Protein AF-A0A395R526-F1 (afdb_monomer_lite)

Secondary structure (DSSP, 8-state):
---SSHHHHHHHHHHHHHHHHHHHHHHHHHHHHHHHHHHHHHHHHHHHT--SHHHHHHHHHHHHHHHHHHHGGGS---HHHHHHHHHHHHHH--SPPPHHHHHHHHHHHHSPPPHHHHHHHHHHTSS-HHHHHHHHHHHHTTS---HHHHHHHHHHHHHHH-

InterPro domains:
  IPR029024 TerB-like [G3DSA:1.10.3680.10] (32-159)
  IPR029024 TerB-like [SSF158682] (58-153)

Radius of gyration: 20.68 Å; chains: 1; bounding box: 65×28×63 Å

pLDDT: mean 82.49, std 15.84, range [38.47, 98.0]

Sequence (162 aa):
MGGVVGAAIADSEEKEKKQIKEEGRVEGRAENAVQIEKLFNKLSQALEKLKSHDEHFKAIIAMEAVGVACAACDGNFSDNEREEIGEFVKGMTAQSIPKDVKEKIQDIYDNPPTIKEAFLLAKDSGMSLDIYEDLIRFVMEIDGIKPEEEAFVQAWNQLKAA

Foldseek 3Di:
DDDDPPPVVVVVVVVVVVVVVVVCVVVVVVVLVVLLVVLLVLLLVQLVPDDDPVLNLLSLLLQLLLLLQLCCLVVDNDPQSVVVSVVSSVVSDPDDDDPVSVVSSVCCNVPRDHLVVSLVSNVSSNGDVVSSVSSLVSSCPRVHHDPSSVVSSVVSVVVVVD

Structure (mmCIF, N/CA/C/O backbone):
data_AF-A0A395R526-F1
#
_entry.id   AF-A0A395R526-F1
#
loop_
_atom_site.group_PDB
_atom_site.id
_atom_site.type_symbol
_atom_site.label_atom_id
_atom_site.label_alt_id
_atom_site.label_comp_id
_atom_site.label_asym_id
_atom_site.label_entity_id
_atom_site.label_seq_id
_atom_site.pdbx_PDB_ins_code
_atom_site.Cartn_x
_atom_site.Cartn_y
_atom_site.Cartn_z
_atom_site.occupancy
_atom_site.B_iso_or_equiv
_atom_site.auth_seq_id
_atom_site.auth_comp_id
_atom_site.auth_asym_id
_atom_site.auth_atom_id
_atom_site.pdbx_PDB_model_num
ATOM 1 N N . MET A 1 1 ? 47.422 10.041 -46.451 1.00 38.47 1 MET A N 1
ATOM 2 C CA . MET A 1 1 ? 47.423 10.098 -44.974 1.00 38.47 1 MET A CA 1
ATOM 3 C C . MET A 1 1 ? 45.987 10.281 -44.525 1.00 38.47 1 MET A C 1
ATOM 5 O O . MET A 1 1 ? 45.430 11.336 -44.781 1.00 38.47 1 MET A O 1
ATOM 9 N N . GLY A 1 2 ? 45.355 9.258 -43.960 1.00 42.72 2 GLY A N 1
ATOM 10 C CA . GLY A 1 2 ? 43.973 9.350 -43.494 1.00 42.72 2 GLY A CA 1
ATOM 11 C C . GLY A 1 2 ? 43.616 8.124 -42.665 1.00 42.72 2 GLY A C 1
ATOM 12 O O . GLY A 1 2 ? 43.900 7.013 -43.097 1.00 42.72 2 GLY A O 1
ATOM 13 N N . GLY A 1 3 ? 43.032 8.345 -41.486 1.00 48.84 3 GLY A N 1
ATOM 14 C CA . GLY A 1 3 ? 42.456 7.283 -40.658 1.00 48.84 3 GLY A CA 1
ATOM 15 C C . GLY A 1 3 ? 43.136 7.063 -39.307 1.00 48.84 3 GLY A C 1
ATOM 16 O O . GLY A 1 3 ? 43.686 5.998 -39.077 1.00 48.84 3 GLY A O 1
ATOM 17 N N . VAL A 1 4 ? 43.072 8.042 -38.397 1.00 48.56 4 VAL A N 1
ATOM 18 C CA . VAL A 1 4 ? 43.294 7.805 -36.947 1.00 48.56 4 VAL A CA 1
ATOM 19 C C . VAL A 1 4 ? 42.277 8.517 -36.041 1.00 48.56 4 VAL A C 1
ATOM 21 O O . VAL A 1 4 ? 42.304 8.339 -34.832 1.00 48.56 4 VAL A O 1
ATOM 24 N N . VAL A 1 5 ? 41.335 9.286 -36.599 1.00 51.38 5 VAL A N 1
ATOM 25 C CA . VAL A 1 5 ? 40.410 10.117 -35.802 1.00 51.38 5 VAL A CA 1
ATOM 26 C C . VAL A 1 5 ? 39.175 9.334 -35.310 1.00 51.38 5 VAL A C 1
ATOM 28 O O . VAL A 1 5 ? 38.602 9.681 -34.286 1.00 51.38 5 VAL A O 1
ATOM 31 N N . GLY A 1 6 ? 38.788 8.236 -35.973 1.00 46.22 6 GLY A N 1
ATOM 32 C CA . GLY A 1 6 ? 37.529 7.526 -35.682 1.00 46.22 6 GLY A CA 1
ATOM 33 C C . GLY A 1 6 ? 37.488 6.732 -34.368 1.00 46.22 6 GLY A C 1
ATOM 34 O O . GLY A 1 6 ? 36.426 6.619 -33.766 1.00 46.22 6 GLY A O 1
ATOM 35 N N . ALA A 1 7 ? 38.624 6.212 -33.891 1.00 52.94 7 ALA A N 1
ATOM 36 C CA . ALA A 1 7 ? 38.657 5.387 -32.677 1.00 52.94 7 ALA A CA 1
ATOM 37 C C . ALA A 1 7 ? 38.535 6.217 -31.388 1.00 52.94 7 ALA A C 1
ATOM 39 O O . ALA A 1 7 ? 37.904 5.778 -30.434 1.00 52.94 7 ALA A O 1
ATOM 40 N N . ALA A 1 8 ? 39.095 7.431 -31.368 1.00 53.62 8 ALA A N 1
ATOM 41 C CA . ALA A 1 8 ? 39.034 8.306 -30.197 1.00 53.62 8 ALA A CA 1
ATOM 42 C C . ALA A 1 8 ? 37.632 8.901 -29.973 1.00 53.62 8 ALA A C 1
ATOM 44 O O . ALA A 1 8 ? 37.244 9.113 -28.829 1.00 53.62 8 ALA A O 1
ATOM 45 N N . ILE A 1 9 ? 36.872 9.138 -31.051 1.00 55.94 9 ILE A N 1
ATOM 46 C CA . ILE A 1 9 ? 35.511 9.697 -30.983 1.00 55.94 9 ILE A CA 1
ATOM 47 C C . ILE A 1 9 ? 34.516 8.643 -30.480 1.00 55.94 9 ILE A C 1
ATOM 49 O O . ILE A 1 9 ? 33.725 8.926 -29.588 1.00 55.94 9 ILE A O 1
ATOM 53 N N . ALA A 1 10 ? 34.594 7.403 -30.978 1.00 53.56 10 ALA A N 1
ATOM 54 C CA . ALA A 1 10 ? 33.717 6.323 -30.515 1.00 53.56 10 ALA A CA 1
ATOM 55 C C . ALA A 1 10 ? 33.923 6.005 -29.021 1.00 53.56 10 ALA A C 1
ATOM 57 O O . ALA A 1 10 ? 32.959 5.807 -28.285 1.00 53.56 10 ALA A O 1
ATOM 58 N N . ASP A 1 11 ? 35.178 6.017 -28.566 1.00 58.38 11 ASP A N 1
ATOM 59 C CA . ASP A 1 11 ? 35.533 5.730 -27.176 1.00 58.38 11 ASP A CA 1
ATOM 60 C C . ASP A 1 11 ? 35.162 6.890 -26.225 1.00 58.38 11 ASP A C 1
ATOM 62 O O . ASP A 1 11 ? 34.891 6.655 -25.046 1.00 58.38 11 ASP A O 1
ATOM 66 N N . SER A 1 12 ? 35.099 8.141 -26.718 1.00 58.75 12 SER A N 1
ATOM 67 C CA . SER A 1 12 ? 34.598 9.278 -25.930 1.00 58.75 12 SER A CA 1
ATOM 68 C C . SER A 1 12 ? 33.074 9.292 -25.848 1.00 58.75 12 SER A C 1
ATOM 70 O O . SER A 1 12 ? 32.543 9.468 -24.757 1.00 58.75 12 SER A O 1
ATOM 72 N N . GLU A 1 13 ? 32.367 9.026 -26.950 1.00 57.78 13 GLU A N 1
ATOM 73 C CA . GLU A 1 13 ? 30.898 8.958 -26.968 1.00 57.78 13 GLU A CA 1
ATOM 74 C C . GLU A 1 13 ? 30.355 7.815 -26.096 1.00 57.78 13 GLU A C 1
ATOM 76 O O . GLU A 1 13 ? 29.313 7.955 -25.452 1.00 57.78 13 GLU A O 1
ATOM 81 N N . GLU A 1 14 ? 31.041 6.668 -26.047 1.00 55.59 14 GLU A N 1
ATOM 82 C CA . GLU A 1 14 ? 30.622 5.544 -25.204 1.00 55.59 14 GLU A CA 1
ATOM 83 C C . GLU A 1 14 ? 30.851 5.826 -23.709 1.00 55.59 14 GLU A C 1
ATOM 85 O O . GLU A 1 14 ? 30.031 5.439 -22.871 1.00 55.59 14 GLU A O 1
ATOM 90 N N . LYS A 1 15 ? 31.934 6.535 -23.362 1.00 57.97 15 LYS A N 1
ATOM 91 C CA . LYS A 1 15 ? 32.204 6.991 -21.987 1.00 57.97 15 LYS A CA 1
ATOM 92 C C . LYS A 1 15 ? 31.215 8.063 -21.545 1.00 57.97 15 LYS A C 1
ATOM 94 O O . LYS A 1 15 ? 30.691 7.969 -20.440 1.00 57.97 15 LYS A O 1
ATOM 99 N N . GLU A 1 16 ? 30.903 9.009 -22.422 1.00 58.16 16 GLU A N 1
ATOM 100 C CA . GLU A 1 16 ? 29.948 10.087 -22.168 1.00 58.16 16 GLU A CA 1
ATOM 101 C C . GLU A 1 16 ? 28.523 9.537 -21.997 1.00 58.16 16 GLU A C 1
ATOM 103 O O . GLU A 1 16 ? 27.844 9.873 -21.032 1.00 58.16 16 GLU A O 1
ATOM 108 N N . LYS A 1 17 ? 28.095 8.567 -22.820 1.00 51.50 17 LYS A N 1
ATOM 109 C CA . LYS A 1 17 ? 26.812 7.860 -22.626 1.00 51.50 17 LYS A CA 1
ATOM 110 C C . LYS A 1 17 ? 26.751 7.067 -21.321 1.00 51.50 17 LYS A C 1
ATOM 112 O O . LYS A 1 17 ? 25.692 7.011 -20.699 1.00 51.50 17 LYS A O 1
ATOM 117 N N . LYS A 1 18 ? 27.855 6.432 -20.910 1.00 51.12 18 LYS A N 1
ATOM 118 C CA . LYS A 1 18 ? 27.929 5.719 -19.623 1.00 51.12 18 LYS A CA 1
ATOM 119 C C . LYS A 1 18 ? 27.862 6.689 -18.447 1.00 51.12 18 LYS A C 1
ATOM 121 O O . LYS A 1 18 ? 27.142 6.395 -17.503 1.00 51.12 18 LYS A O 1
ATOM 126 N N . GLN A 1 19 ? 28.536 7.837 -18.528 1.00 55.88 19 GLN A N 1
ATOM 127 C CA . GLN A 1 19 ? 28.448 8.885 -17.510 1.00 55.88 19 GLN A CA 1
ATOM 128 C C . GLN A 1 19 ? 27.050 9.487 -17.432 1.00 55.88 19 GLN A C 1
ATOM 130 O O . GLN A 1 19 ? 26.485 9.476 -16.354 1.00 55.88 19 GLN A O 1
ATOM 135 N N . ILE A 1 20 ? 26.438 9.881 -18.550 1.00 52.97 20 ILE A N 1
ATOM 136 C CA . ILE A 1 20 ? 25.071 10.432 -18.566 1.00 52.97 20 ILE A CA 1
ATOM 137 C C . ILE A 1 20 ? 24.056 9.420 -18.017 1.00 52.97 20 ILE A C 1
ATOM 139 O O . ILE A 1 20 ? 23.134 9.783 -17.293 1.00 52.97 20 ILE A O 1
ATOM 143 N N . LYS A 1 21 ? 24.218 8.129 -18.332 1.00 44.44 21 LYS A N 1
ATOM 144 C CA . LYS A 1 21 ? 23.351 7.069 -17.801 1.00 44.44 21 LYS A CA 1
ATOM 145 C C . LYS A 1 21 ? 23.554 6.852 -16.300 1.00 44.44 21 LYS A C 1
ATOM 147 O O . LYS A 1 21 ? 22.581 6.593 -15.599 1.00 44.44 21 LYS A O 1
ATOM 152 N N . GLU A 1 22 ? 24.793 6.919 -15.821 1.00 48.94 22 GLU A N 1
ATOM 153 C CA . GLU A 1 22 ? 25.109 6.759 -14.400 1.00 48.94 22 GLU A CA 1
ATOM 154 C C . GLU A 1 22 ? 24.684 7.992 -13.594 1.00 48.94 22 GLU A C 1
ATOM 156 O O . GLU A 1 22 ? 24.060 7.845 -12.553 1.00 48.94 22 GLU A O 1
ATOM 161 N N . GLU A 1 23 ? 24.920 9.197 -14.110 1.00 50.75 23 GLU A N 1
ATOM 162 C CA . GLU A 1 23 ? 24.453 10.466 -13.547 1.00 50.75 23 GLU A CA 1
ATOM 163 C C . GLU A 1 23 ? 22.925 10.510 -13.510 1.00 50.75 23 GLU A C 1
ATOM 165 O O . GLU A 1 23 ? 22.369 10.724 -12.442 1.00 50.75 23 GLU A O 1
ATOM 170 N N . GLY A 1 24 ? 22.236 10.155 -14.600 1.00 48.12 24 GLY A N 1
ATOM 171 C CA . GLY A 1 24 ? 20.774 10.045 -14.611 1.00 48.12 24 GLY A CA 1
ATOM 172 C C . GLY A 1 24 ? 20.233 8.961 -13.669 1.00 48.12 24 GLY A C 1
ATOM 173 O O . GLY A 1 24 ? 19.155 9.110 -13.100 1.00 48.12 24 GLY A O 1
ATOM 174 N N . ARG A 1 25 ? 20.985 7.877 -13.435 1.00 48.59 25 ARG A N 1
ATOM 175 C CA . ARG A 1 25 ? 20.634 6.842 -12.446 1.00 48.59 25 ARG A CA 1
ATOM 176 C C . ARG A 1 25 ? 20.849 7.331 -11.012 1.00 48.59 25 ARG A C 1
ATOM 178 O O . ARG A 1 25 ? 20.079 6.961 -10.129 1.00 48.59 25 ARG A O 1
ATOM 185 N N . VAL A 1 26 ? 21.890 8.120 -10.763 1.00 55.78 26 VAL A N 1
ATOM 186 C CA . VAL A 1 26 ? 22.190 8.711 -9.452 1.00 55.78 26 VAL A CA 1
ATOM 187 C C . VAL A 1 26 ? 21.209 9.838 -9.130 1.00 55.78 26 VAL A C 1
ATOM 189 O O . VAL A 1 26 ? 20.659 9.843 -8.032 1.00 55.78 26 VAL A O 1
ATOM 192 N N . GLU A 1 27 ? 20.934 10.733 -10.078 1.00 53.91 27 GLU A N 1
ATOM 193 C CA . GLU A 1 27 ? 19.914 11.780 -9.958 1.00 53.91 27 GLU A CA 1
ATOM 194 C C . GLU A 1 27 ? 18.525 11.170 -9.789 1.00 53.91 27 GLU A C 1
ATOM 196 O O . GLU A 1 27 ? 17.853 11.508 -8.824 1.00 53.91 27 GLU A O 1
ATOM 201 N N . GLY A 1 28 ? 18.141 10.182 -10.606 1.00 56.72 28 GLY A N 1
ATOM 202 C CA . GLY A 1 28 ? 16.865 9.480 -10.444 1.00 56.72 28 GLY A CA 1
ATOM 203 C C . GLY A 1 28 ? 16.721 8.810 -9.072 1.00 56.72 28 GLY A C 1
ATOM 204 O O . GLY A 1 28 ? 15.660 8.861 -8.462 1.00 56.72 28 GLY A O 1
ATOM 205 N N . ARG A 1 29 ? 17.804 8.257 -8.510 1.00 57.50 29 ARG A N 1
ATOM 206 C CA . ARG A 1 29 ? 17.803 7.720 -7.135 1.00 57.50 29 ARG A CA 1
ATOM 207 C C . ARG A 1 29 ? 17.699 8.809 -6.068 1.00 57.50 29 ARG A C 1
ATOM 209 O O . ARG A 1 29 ? 17.037 8.593 -5.057 1.00 57.50 29 ARG A O 1
ATOM 216 N N . ALA A 1 30 ? 18.353 9.952 -6.263 1.00 59.44 30 ALA A N 1
ATOM 217 C CA . ALA A 1 30 ? 18.302 11.074 -5.329 1.00 59.44 30 ALA A CA 1
ATOM 218 C C . ALA A 1 30 ? 16.930 11.771 -5.346 1.00 59.44 30 ALA A C 1
ATOM 220 O O . ALA A 1 30 ? 16.382 12.081 -4.289 1.00 59.44 30 ALA A O 1
ATOM 221 N N . GLU A 1 31 ? 16.344 11.965 -6.528 1.00 60.81 31 GLU A N 1
ATOM 222 C CA . GLU A 1 31 ? 14.984 12.475 -6.701 1.00 60.81 31 GLU A CA 1
ATOM 223 C C . GLU A 1 31 ? 13.957 11.500 -6.122 1.00 60.81 31 GLU A C 1
ATOM 225 O O . GLU A 1 31 ? 13.077 11.929 -5.371 1.00 60.81 31 GLU A O 1
ATOM 230 N N . ASN A 1 32 ? 14.116 10.193 -6.360 1.00 67.25 32 ASN A N 1
ATOM 231 C CA . ASN A 1 32 ? 13.262 9.177 -5.746 1.00 67.25 32 ASN A CA 1
ATOM 232 C C . ASN A 1 32 ? 13.386 9.176 -4.223 1.00 67.25 32 ASN A C 1
ATOM 234 O O . ASN A 1 32 ? 12.368 9.127 -3.546 1.00 67.25 32 ASN A O 1
ATOM 238 N N . ALA A 1 33 ? 14.583 9.336 -3.651 1.00 72.25 33 ALA A N 1
ATOM 239 C CA . ALA A 1 33 ? 14.740 9.412 -2.197 1.00 72.25 33 ALA A CA 1
ATOM 240 C C . ALA A 1 33 ? 13.952 10.585 -1.580 1.00 72.25 33 ALA A C 1
ATOM 242 O O . ALA A 1 33 ? 13.269 10.408 -0.572 1.00 72.25 33 ALA A O 1
ATOM 243 N N . VAL A 1 34 ? 13.981 11.767 -2.208 1.00 78.06 34 VAL A N 1
ATOM 244 C CA . VAL A 1 34 ? 13.206 12.935 -1.750 1.00 78.06 34 VAL A CA 1
ATOM 245 C C . VAL A 1 34 ? 11.699 12.704 -1.901 1.00 78.06 34 VAL A C 1
ATOM 247 O O . VAL A 1 34 ? 10.915 13.147 -1.059 1.00 78.06 34 VAL A O 1
ATOM 250 N N . GLN A 1 35 ? 11.266 12.044 -2.976 1.00 79.06 35 GLN A N 1
ATOM 251 C CA . GLN A 1 35 ? 9.854 11.720 -3.190 1.00 79.06 35 GLN A CA 1
ATOM 252 C C . GLN A 1 35 ? 9.349 10.676 -2.187 1.00 79.06 35 GLN A C 1
ATOM 254 O O . GLN A 1 35 ? 8.293 10.884 -1.587 1.00 79.06 35 GLN A O 1
ATOM 259 N N . ILE A 1 36 ? 10.140 9.636 -1.921 1.00 82.75 36 ILE A N 1
ATOM 260 C CA . ILE A 1 36 ? 9.876 8.613 -0.905 1.00 82.75 36 ILE A CA 1
ATOM 261 C C . ILE A 1 36 ? 9.794 9.251 0.483 1.00 82.75 36 ILE A C 1
ATOM 263 O O . ILE A 1 36 ? 8.840 9.000 1.212 1.00 82.75 36 ILE A O 1
ATOM 267 N N . GLU A 1 37 ? 10.727 10.139 0.842 1.00 85.50 37 GLU A N 1
ATOM 268 C CA . GLU A 1 37 ? 10.695 10.845 2.128 1.00 85.50 37 GLU A CA 1
ATOM 269 C C . GLU A 1 37 ? 9.443 11.727 2.262 1.00 85.50 37 GLU A C 1
ATOM 271 O O . GLU A 1 37 ? 8.790 11.759 3.310 1.00 85.50 37 GLU A O 1
ATOM 276 N N . LYS A 1 38 ? 9.056 12.439 1.197 1.00 88.06 38 LYS A N 1
ATOM 277 C CA . LYS A 1 38 ? 7.815 13.228 1.185 1.00 88.06 38 LYS A CA 1
ATOM 278 C C . LYS A 1 38 ? 6.589 12.342 1.368 1.00 88.06 38 LYS A C 1
ATOM 280 O O . LYS A 1 38 ? 5.706 12.711 2.142 1.00 88.06 38 LYS A O 1
ATOM 285 N N . LEU A 1 39 ? 6.524 11.210 0.673 1.00 88.38 39 LEU A N 1
ATOM 286 C CA . LEU A 1 39 ? 5.423 10.261 0.791 1.00 88.38 39 LEU A CA 1
ATOM 287 C C . LEU A 1 39 ? 5.348 9.677 2.204 1.00 88.38 39 LEU A C 1
ATOM 289 O O . LEU A 1 39 ? 4.294 9.738 2.834 1.00 88.38 39 LEU A O 1
ATOM 293 N N . PHE A 1 40 ? 6.479 9.211 2.730 1.00 87.88 40 PHE A N 1
ATOM 294 C CA . PHE A 1 40 ? 6.607 8.708 4.093 1.00 87.88 40 PHE A CA 1
ATOM 295 C C . PHE A 1 40 ? 6.082 9.722 5.116 1.00 87.88 40 PHE A C 1
ATOM 297 O O . PHE A 1 40 ? 5.267 9.388 5.977 1.00 87.88 40 PHE A O 1
ATOM 304 N N . ASN A 1 41 ? 6.485 10.989 4.988 1.00 89.81 41 ASN A N 1
ATOM 305 C CA . ASN A 1 41 ? 6.020 12.066 5.858 1.00 89.81 41 ASN A CA 1
ATOM 306 C C . ASN A 1 41 ? 4.515 12.334 5.707 1.00 89.81 41 ASN A C 1
ATOM 308 O O . ASN A 1 41 ? 3.828 12.517 6.712 1.00 89.81 41 ASN A O 1
ATOM 312 N N . LYS A 1 42 ? 3.976 12.347 4.478 1.00 90.44 42 LYS A N 1
ATOM 313 C CA . LYS A 1 42 ? 2.533 12.533 4.238 1.00 90.44 42 LYS A CA 1
ATOM 314 C C . LYS A 1 42 ? 1.707 11.418 4.879 1.00 90.44 42 LYS A C 1
ATOM 316 O O . LYS A 1 42 ? 0.718 11.715 5.548 1.00 90.44 42 LYS A O 1
ATOM 321 N N . LEU A 1 43 ? 2.108 10.163 4.677 1.00 88.19 43 LEU A N 1
ATOM 322 C CA . LEU A 1 43 ? 1.43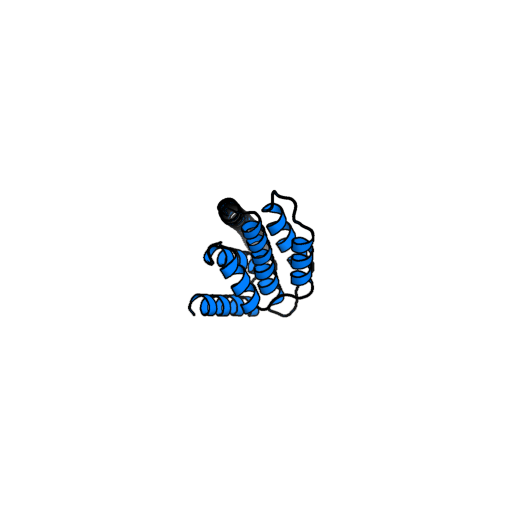4 8.987 5.225 1.00 88.19 43 LEU A CA 1
ATOM 323 C C . LEU A 1 43 ? 1.533 8.953 6.750 1.00 88.19 43 LEU A C 1
ATOM 325 O O . LEU A 1 43 ? 0.512 8.813 7.416 1.00 88.19 43 LEU A O 1
ATOM 329 N N . SER A 1 44 ? 2.721 9.189 7.309 1.00 87.44 44 SER A N 1
ATOM 330 C CA . SER A 1 44 ? 2.925 9.254 8.763 1.00 87.44 44 SER A CA 1
ATOM 331 C C . SER A 1 44 ? 2.055 10.340 9.404 1.00 87.44 44 SER A C 1
ATOM 333 O O . SER A 1 44 ? 1.332 10.074 10.360 1.00 87.44 44 SER A O 1
ATOM 335 N N . GLN A 1 45 ? 2.016 11.546 8.825 1.00 89.81 45 GLN A N 1
ATOM 336 C CA . GLN A 1 45 ? 1.144 12.625 9.305 1.00 89.81 45 GLN A CA 1
ATOM 337 C C . GLN A 1 45 ? -0.347 12.313 9.145 1.00 89.81 45 GLN A C 1
ATOM 339 O O . GLN A 1 45 ? -1.167 12.819 9.911 1.00 89.81 45 GLN A O 1
ATOM 344 N N . ALA A 1 46 ? -0.733 11.560 8.115 1.00 88.94 46 ALA A N 1
ATOM 345 C CA . ALA A 1 46 ? -2.117 11.144 7.932 1.00 88.94 46 ALA A CA 1
ATOM 346 C C . ALA A 1 46 ? -2.522 10.104 8.976 1.00 88.94 46 ALA A C 1
ATOM 348 O O . ALA A 1 46 ? -3.597 10.243 9.556 1.00 88.94 46 ALA A O 1
ATOM 349 N N . LEU A 1 47 ? -1.638 9.148 9.276 1.00 87.38 47 LEU A N 1
ATOM 350 C CA . LEU A 1 47 ? -1.811 8.189 10.362 1.00 87.38 47 LEU A CA 1
ATOM 351 C C . LEU A 1 47 ? -1.952 8.904 11.707 1.00 87.38 47 LEU A C 1
ATOM 353 O O . LEU A 1 47 ? -2.934 8.673 12.394 1.00 87.38 47 LEU A O 1
ATOM 357 N N . GLU A 1 48 ? -1.053 9.829 12.054 1.00 87.94 48 GLU A N 1
ATOM 358 C CA . GLU A 1 48 ? -1.102 10.585 13.321 1.00 87.94 48 GLU A CA 1
ATOM 359 C C . GLU A 1 48 ? -2.393 11.398 13.526 1.00 87.94 48 GLU A C 1
ATOM 361 O O . GLU A 1 48 ? -2.752 11.733 14.656 1.00 87.94 48 GLU A O 1
ATOM 366 N N . LYS A 1 49 ? -3.097 11.753 12.444 1.00 88.94 49 LYS A N 1
ATOM 367 C CA . LYS A 1 49 ? -4.374 12.483 12.509 1.00 88.94 49 LYS A CA 1
ATOM 368 C C . LYS A 1 49 ? -5.568 11.577 12.811 1.00 88.94 49 LYS A C 1
ATOM 370 O O . LYS A 1 49 ? -6.648 12.101 13.110 1.00 88.94 49 LYS A O 1
ATOM 375 N N . LEU A 1 50 ? -5.405 10.259 12.714 1.00 88.50 50 LEU A N 1
ATOM 376 C CA . LEU A 1 50 ? -6.442 9.291 13.055 1.00 88.50 50 LEU A CA 1
ATOM 377 C C . LEU A 1 50 ? -6.641 9.287 14.570 1.00 88.50 50 LEU A C 1
ATOM 379 O O . LEU A 1 50 ? -5.698 9.364 15.352 1.00 88.50 50 LEU A O 1
ATOM 383 N N . LYS A 1 51 ? -7.900 9.267 15.007 1.00 81.06 51 LYS A N 1
ATOM 384 C CA . LYS A 1 51 ? -8.247 9.574 16.403 1.00 81.06 51 LYS A CA 1
ATOM 385 C C . LYS A 1 51 ? -8.338 8.331 17.274 1.00 81.06 51 LYS A C 1
ATOM 387 O O . LYS A 1 51 ? -8.408 8.448 18.496 1.00 81.06 51 LYS A O 1
ATOM 392 N N . SER A 1 52 ? -8.375 7.155 16.656 1.00 85.19 52 SER A N 1
ATOM 393 C CA . SER A 1 52 ? -8.517 5.872 17.335 1.00 85.19 52 SER A CA 1
ATOM 394 C C . SER A 1 52 ? -7.485 4.856 16.858 1.00 85.19 52 SER A C 1
ATOM 396 O O . SER A 1 52 ? -7.031 4.887 15.713 1.00 85.19 52 SER A O 1
ATOM 398 N N . HIS A 1 53 ? -7.151 3.910 17.738 1.00 83.62 53 HIS A N 1
ATOM 399 C CA . HIS A 1 53 ? -6.311 2.767 17.379 1.00 83.62 53 HIS A CA 1
ATOM 400 C C . HIS A 1 53 ? -6.932 1.939 16.246 1.00 83.62 53 HIS A C 1
ATOM 402 O O . HIS A 1 53 ? -6.211 1.486 15.362 1.00 83.62 53 HIS A O 1
ATOM 408 N N . ASP A 1 54 ? -8.260 1.805 16.225 1.00 87.44 54 ASP A N 1
ATOM 409 C CA . ASP A 1 54 ? -8.977 1.074 15.179 1.00 87.44 54 ASP A CA 1
ATOM 410 C C . ASP A 1 54 ? -8.811 1.731 13.804 1.00 87.44 54 ASP A C 1
ATOM 412 O O . ASP A 1 54 ? -8.523 1.044 12.827 1.00 87.44 54 ASP A O 1
ATOM 416 N N . GLU A 1 55 ? -8.954 3.057 13.710 1.00 90.31 55 GLU A N 1
ATOM 417 C CA . GLU A 1 55 ? -8.689 3.797 12.468 1.00 90.31 55 GLU A CA 1
ATOM 418 C C . GLU A 1 55 ? -7.227 3.652 12.041 1.00 90.31 55 GLU A C 1
ATOM 420 O O . GLU A 1 55 ? -6.959 3.374 10.874 1.00 90.31 55 GLU A O 1
ATOM 425 N N . HIS A 1 56 ? -6.286 3.749 12.986 1.00 91.31 56 HIS A N 1
ATOM 426 C CA . HIS A 1 56 ? -4.867 3.512 12.720 1.00 91.31 56 HIS A CA 1
ATOM 427 C C . HIS A 1 56 ? -4.615 2.136 12.097 1.00 91.31 56 HIS A C 1
ATOM 429 O O . HIS A 1 56 ? -3.914 2.033 11.092 1.00 91.31 56 HIS A O 1
ATOM 435 N N . PHE A 1 57 ? -5.181 1.068 12.664 1.00 92.44 57 PHE A N 1
ATOM 436 C CA . PHE A 1 57 ? -4.979 -0.277 12.127 1.00 92.44 57 PHE A CA 1
ATOM 437 C C . PHE A 1 57 ? -5.690 -0.488 10.794 1.00 92.44 57 PHE A C 1
ATOM 439 O O . PHE A 1 57 ? -5.122 -1.133 9.916 1.00 92.44 57 PHE A O 1
ATOM 446 N N . LYS A 1 58 ? -6.876 0.100 10.589 1.00 94.50 58 LYS A N 1
ATOM 447 C CA . LYS A 1 58 ? -7.538 0.098 9.276 1.00 94.50 58 LYS A CA 1
ATOM 448 C C . LYS A 1 58 ? -6.687 0.784 8.213 1.00 94.50 58 LYS A C 1
ATOM 450 O O . LYS A 1 58 ? -6.566 0.258 7.115 1.00 94.50 58 LYS A O 1
ATOM 455 N N . ALA A 1 59 ? -6.073 1.918 8.543 1.00 94.50 59 ALA A N 1
ATOM 456 C CA . ALA A 1 59 ? -5.154 2.621 7.658 1.00 94.50 59 ALA A CA 1
ATOM 457 C C . ALA A 1 59 ? -3.905 1.793 7.334 1.00 94.50 59 ALA A C 1
ATOM 459 O O . ALA A 1 59 ? -3.527 1.712 6.172 1.00 94.50 59 ALA A O 1
ATOM 460 N N . ILE A 1 60 ? -3.318 1.107 8.318 1.00 93.69 60 ILE A N 1
ATOM 461 C CA . ILE A 1 60 ? -2.192 0.189 8.083 1.00 93.69 60 ILE A CA 1
ATOM 462 C C . ILE A 1 60 ? -2.595 -0.950 7.142 1.00 93.69 60 ILE A C 1
ATOM 464 O O . ILE A 1 60 ? -1.940 -1.162 6.128 1.00 93.69 60 ILE A O 1
ATOM 468 N N . ILE A 1 61 ? -3.708 -1.631 7.427 1.00 95.88 61 ILE A N 1
ATOM 469 C CA . ILE A 1 61 ? -4.236 -2.711 6.579 1.00 95.88 61 ILE A CA 1
ATOM 470 C C . ILE A 1 61 ? -4.505 -2.207 5.157 1.00 95.88 61 ILE A C 1
ATOM 472 O O . ILE A 1 61 ? -4.211 -2.905 4.193 1.00 95.88 61 ILE A O 1
ATOM 476 N N . ALA A 1 62 ? -5.056 -1.002 5.016 1.00 97.12 62 ALA A N 1
ATOM 477 C CA . ALA A 1 62 ? -5.347 -0.414 3.718 1.00 97.12 62 ALA A CA 1
ATOM 478 C C . ALA A 1 62 ? -4.079 -0.067 2.926 1.00 97.12 62 ALA A C 1
ATOM 480 O O . ALA A 1 62 ? -4.049 -0.317 1.726 1.00 97.12 62 ALA A O 1
ATOM 481 N N . MET A 1 63 ? -3.031 0.463 3.567 1.00 95.56 63 MET A N 1
ATOM 482 C CA . MET A 1 63 ? -1.747 0.711 2.896 1.00 95.56 63 MET A CA 1
ATOM 483 C C . MET A 1 63 ? -1.139 -0.591 2.373 1.00 95.56 63 MET A C 1
ATOM 485 O O . MET A 1 63 ? -0.777 -0.662 1.202 1.00 95.56 63 MET A O 1
ATOM 489 N N . GLU A 1 64 ? -1.098 -1.631 3.210 1.00 95.81 64 GLU A N 1
ATOM 490 C CA . GLU A 1 64 ? -0.598 -2.954 2.817 1.00 95.81 64 GLU A CA 1
ATOM 491 C C . GLU A 1 64 ? -1.429 -3.528 1.661 1.00 95.81 64 GLU A C 1
ATOM 493 O O . GLU A 1 64 ? -0.884 -3.967 0.654 1.00 95.81 64 GLU A O 1
ATOM 498 N N . ALA A 1 65 ? -2.761 -3.459 1.751 1.00 97.69 65 ALA A N 1
ATOM 499 C CA . ALA A 1 65 ? -3.654 -3.957 0.708 1.00 97.69 65 ALA A CA 1
ATOM 500 C C . ALA A 1 65 ? -3.481 -3.224 -0.626 1.00 97.69 65 ALA A C 1
ATOM 502 O O . ALA A 1 65 ? -3.462 -3.869 -1.670 1.00 97.69 65 ALA A O 1
ATOM 503 N N . VAL A 1 66 ? -3.368 -1.894 -0.607 1.00 97.31 66 VAL A N 1
ATOM 504 C CA . VAL A 1 66 ? -3.179 -1.092 -1.823 1.00 97.31 66 VAL A CA 1
ATOM 505 C C . VAL A 1 66 ? -1.818 -1.368 -2.447 1.00 97.31 66 VAL A C 1
ATOM 507 O O . VAL A 1 66 ? -1.754 -1.583 -3.656 1.00 97.31 66 VAL A O 1
ATOM 510 N N . GLY A 1 67 ? -0.754 -1.407 -1.641 1.00 95.06 67 GLY A N 1
ATOM 511 C CA . GLY A 1 67 ? 0.584 -1.690 -2.147 1.00 95.06 67 GLY A CA 1
ATOM 512 C C . GLY A 1 67 ? 0.678 -3.083 -2.764 1.00 95.06 67 GLY A C 1
ATOM 513 O O . GLY A 1 67 ? 1.097 -3.223 -3.910 1.00 95.06 67 GLY A O 1
ATOM 514 N N . VAL A 1 68 ? 0.201 -4.106 -2.050 1.00 95.81 68 VAL A N 1
ATOM 515 C CA . VAL A 1 68 ? 0.231 -5.495 -2.528 1.00 95.81 68 VAL A CA 1
ATOM 516 C C . VAL A 1 68 ? -0.676 -5.703 -3.743 1.00 95.81 68 VAL A C 1
ATOM 518 O O . VAL A 1 68 ? -0.278 -6.391 -4.676 1.00 95.81 68 VAL A O 1
ATOM 521 N N . ALA A 1 69 ? -1.866 -5.094 -3.789 1.00 96.44 69 ALA A N 1
ATOM 522 C CA . ALA A 1 69 ? -2.740 -5.185 -4.963 1.00 96.44 69 ALA A CA 1
ATOM 523 C C . ALA A 1 69 ? -2.109 -4.556 -6.214 1.00 96.44 69 ALA A C 1
ATOM 525 O O . ALA A 1 69 ? -2.329 -5.056 -7.317 1.00 96.44 69 ALA A O 1
ATOM 526 N N . CYS A 1 70 ? -1.355 -3.465 -6.042 1.00 95.25 70 CYS A N 1
ATOM 527 C CA . CYS A 1 70 ? -0.622 -2.823 -7.128 1.00 95.25 70 CYS A CA 1
ATOM 528 C C . CYS A 1 70 ? 0.515 -3.725 -7.619 1.00 95.25 70 CYS A C 1
ATOM 530 O O . CYS A 1 70 ? 0.540 -4.064 -8.797 1.00 95.25 70 CYS A O 1
ATOM 532 N N . ALA A 1 71 ? 1.391 -4.180 -6.718 1.00 92.38 71 ALA A N 1
ATOM 533 C CA . ALA A 1 71 ? 2.528 -5.033 -7.074 1.00 92.38 71 ALA A CA 1
ATOM 534 C C . ALA A 1 71 ? 2.090 -6.370 -7.696 1.00 92.38 71 ALA A C 1
ATOM 536 O O . ALA A 1 71 ? 2.660 -6.835 -8.670 1.00 92.38 71 ALA A O 1
ATOM 537 N N . ALA A 1 72 ? 1.015 -6.977 -7.187 1.00 93.06 72 ALA A N 1
ATOM 538 C CA . ALA A 1 72 ? 0.519 -8.261 -7.676 1.00 93.06 72 ALA A CA 1
ATOM 539 C C . ALA A 1 72 ? -0.384 -8.160 -8.923 1.00 93.06 72 ALA A C 1
ATOM 541 O O . ALA A 1 72 ? -0.975 -9.168 -9.324 1.00 93.06 72 ALA A O 1
ATOM 542 N N . CYS A 1 73 ? -0.572 -6.972 -9.515 1.00 90.06 73 CYS A N 1
ATOM 543 C CA . CYS A 1 73 ? -1.587 -6.765 -10.554 1.00 90.06 73 CYS A CA 1
ATOM 544 C C . CYS A 1 73 ? -1.306 -7.525 -11.863 1.00 90.06 73 CYS A C 1
ATOM 546 O O . CYS A 1 73 ? -2.246 -7.872 -12.581 1.00 90.06 73 CYS A O 1
ATOM 548 N N . ASP A 1 74 ? -0.038 -7.840 -12.136 1.00 84.06 74 ASP A N 1
ATOM 549 C CA . ASP A 1 74 ? 0.413 -8.670 -13.258 1.00 84.06 74 ASP A CA 1
ATOM 550 C C . ASP A 1 74 ? 0.364 -10.186 -12.946 1.00 84.06 74 ASP A C 1
ATOM 552 O O . ASP A 1 74 ? 0.659 -11.023 -13.803 1.00 84.06 74 ASP A O 1
ATOM 556 N N . GLY A 1 75 ? -0.054 -10.559 -11.730 1.00 80.06 75 GLY A N 1
ATOM 557 C CA . GLY A 1 75 ? -0.066 -11.933 -11.231 1.00 80.06 75 GLY A CA 1
ATOM 558 C C . GLY A 1 75 ? 1.283 -12.423 -10.695 1.00 80.06 75 GLY A C 1
ATOM 559 O O . GLY A 1 75 ? 1.394 -13.597 -10.334 1.00 80.06 75 GLY A O 1
ATOM 560 N N . ASN A 1 76 ? 2.293 -11.555 -10.628 1.00 80.38 76 ASN A N 1
ATOM 561 C CA . ASN A 1 76 ? 3.625 -11.846 -10.127 1.00 80.38 76 ASN A CA 1
ATOM 562 C C . ASN A 1 76 ? 3.998 -10.874 -9.000 1.00 80.38 76 ASN A C 1
ATOM 564 O O . ASN A 1 76 ? 4.444 -9.765 -9.243 1.00 80.38 76 ASN A O 1
ATOM 568 N N . PHE A 1 77 ? 3.874 -11.335 -7.757 1.00 85.94 77 PHE A N 1
ATOM 569 C CA . PHE A 1 77 ? 4.310 -10.587 -6.581 1.00 85.94 77 PHE A CA 1
ATOM 570 C C . PHE A 1 77 ? 5.634 -11.157 -6.067 1.00 85.94 77 PHE A C 1
ATOM 572 O O . PHE A 1 77 ? 5.671 -12.258 -5.512 1.00 85.94 77 PHE A O 1
ATOM 579 N N . SER A 1 78 ? 6.730 -10.442 -6.308 1.00 82.81 78 SER A N 1
ATOM 580 C CA . SER A 1 78 ? 8.084 -10.892 -5.992 1.00 82.81 78 SER A CA 1
ATOM 581 C C . SER A 1 78 ? 8.445 -10.720 -4.513 1.00 82.81 78 SER A C 1
ATOM 583 O O . SER A 1 78 ? 7.889 -9.886 -3.796 1.00 82.81 78 SER A O 1
ATOM 585 N N . ASP A 1 79 ? 9.449 -11.477 -4.057 1.00 84.94 79 ASP A N 1
ATOM 586 C CA . ASP A 1 79 ? 9.984 -11.345 -2.696 1.00 84.94 79 ASP A CA 1
ATOM 587 C C . ASP A 1 79 ? 10.536 -9.932 -2.419 1.00 84.94 79 ASP A C 1
ATOM 589 O O . ASP A 1 79 ? 10.423 -9.450 -1.294 1.00 84.94 79 ASP A O 1
ATOM 593 N N . ASN A 1 80 ? 11.085 -9.252 -3.438 1.00 81.50 80 ASN A N 1
ATOM 594 C CA . ASN A 1 80 ? 11.607 -7.887 -3.305 1.00 81.50 80 ASN A CA 1
ATOM 595 C C . ASN A 1 80 ? 10.480 -6.874 -3.075 1.00 81.50 80 ASN A C 1
ATOM 597 O O . ASN A 1 80 ? 10.559 -6.075 -2.150 1.00 81.50 80 ASN A O 1
ATOM 601 N N . GLU A 1 81 ? 9.404 -6.937 -3.864 1.00 84.06 81 GLU A N 1
ATOM 602 C CA . GLU A 1 81 ? 8.227 -6.080 -3.658 1.00 84.06 81 GLU A CA 1
ATOM 603 C C . GLU A 1 81 ? 7.588 -6.348 -2.290 1.00 84.06 81 GLU A C 1
ATOM 605 O O . GLU A 1 81 ? 7.213 -5.415 -1.580 1.00 84.06 81 GLU A O 1
ATOM 610 N N . ARG A 1 82 ? 7.523 -7.622 -1.875 1.00 88.25 82 ARG A N 1
ATOM 611 C CA . ARG A 1 82 ? 7.036 -8.009 -0.546 1.00 88.25 82 ARG A CA 1
ATOM 612 C C . ARG A 1 82 ? 7.874 -7.390 0.577 1.00 88.25 82 ARG A C 1
ATOM 614 O O . ARG A 1 82 ? 7.306 -6.932 1.569 1.00 88.25 82 ARG A O 1
ATOM 621 N N . GLU A 1 83 ? 9.199 -7.401 0.457 1.00 85.56 83 GLU A N 1
ATOM 622 C CA . GLU A 1 83 ? 10.092 -6.797 1.449 1.00 85.56 83 GLU A CA 1
ATOM 623 C C . GLU A 1 83 ? 9.972 -5.269 1.457 1.00 85.56 83 GLU A C 1
ATOM 625 O O . GLU A 1 83 ? 9.770 -4.684 2.521 1.00 85.56 83 GLU A O 1
ATOM 630 N N . GLU A 1 84 ? 10.025 -4.623 0.291 1.00 85.12 84 GLU A N 1
ATOM 631 C CA . GLU A 1 84 ? 10.022 -3.162 0.190 1.00 85.12 84 GLU A CA 1
ATOM 632 C C . GLU A 1 84 ? 8.709 -2.534 0.670 1.00 85.12 84 GLU A C 1
ATOM 634 O O . GLU A 1 84 ? 8.740 -1.578 1.450 1.00 85.12 84 GLU A O 1
ATOM 639 N N . ILE A 1 85 ? 7.555 -3.094 0.289 1.00 87.62 85 ILE A N 1
ATOM 640 C CA . ILE A 1 85 ? 6.247 -2.609 0.758 1.00 87.62 85 ILE A CA 1
ATOM 641 C C . ILE A 1 85 ? 6.138 -2.787 2.276 1.00 87.62 85 ILE A C 1
ATOM 643 O O . ILE A 1 85 ? 5.768 -1.851 2.991 1.00 87.62 85 ILE A O 1
ATOM 647 N N . GLY A 1 86 ? 6.524 -3.962 2.780 1.00 84.94 86 GLY A N 1
ATOM 648 C CA . GLY A 1 86 ? 6.447 -4.270 4.202 1.00 84.94 86 GLY A CA 1
ATOM 649 C C . GLY A 1 86 ? 7.363 -3.386 5.048 1.00 84.94 86 GLY A C 1
ATOM 650 O O . GLY A 1 86 ? 6.949 -2.907 6.102 1.00 84.94 86 GLY A O 1
ATOM 651 N N . GLU A 1 87 ? 8.601 -3.140 4.616 1.00 86.00 87 GLU A N 1
ATOM 652 C CA . GLU A 1 87 ? 9.528 -2.251 5.326 1.00 86.00 87 GLU A CA 1
ATOM 653 C C . GLU A 1 87 ? 9.085 -0.788 5.260 1.00 86.00 87 GLU A C 1
ATOM 655 O O . GLU A 1 87 ? 9.155 -0.082 6.272 1.00 86.00 87 GLU A O 1
ATOM 660 N N . PHE A 1 88 ? 8.549 -0.346 4.120 1.00 84.88 88 PHE A N 1
ATOM 661 C CA . PHE A 1 88 ? 7.990 0.994 3.986 1.00 84.88 88 PHE A CA 1
ATOM 662 C C . PHE A 1 88 ? 6.854 1.223 4.994 1.00 84.88 88 PHE A C 1
ATOM 664 O O . PHE A 1 88 ? 6.891 2.185 5.767 1.00 84.88 88 PHE A O 1
ATOM 671 N N . VAL A 1 89 ? 5.883 0.303 5.060 1.00 83.12 89 VAL A N 1
ATOM 672 C CA . VAL A 1 89 ? 4.754 0.406 5.996 1.00 83.12 89 VAL A CA 1
ATOM 673 C C . VAL A 1 89 ? 5.205 0.290 7.447 1.00 83.12 89 VAL A C 1
ATOM 675 O O . VAL A 1 89 ? 4.822 1.127 8.268 1.00 83.12 89 VAL A O 1
ATOM 678 N N . LYS A 1 90 ? 6.068 -0.678 7.779 1.00 83.19 90 LYS A N 1
ATOM 679 C CA . LYS A 1 90 ? 6.615 -0.825 9.139 1.00 83.19 90 LYS A CA 1
ATOM 680 C C . LYS A 1 90 ? 7.317 0.439 9.614 1.00 83.19 90 LYS A C 1
ATOM 682 O O . LYS A 1 90 ? 7.114 0.823 10.766 1.00 83.19 90 LYS A O 1
ATOM 687 N N . GLY A 1 91 ? 8.090 1.095 8.745 1.00 80.75 91 GLY A N 1
ATOM 688 C CA . GLY A 1 91 ? 8.780 2.343 9.064 1.00 80.75 91 GLY A CA 1
ATOM 689 C C . GLY A 1 91 ? 7.831 3.447 9.540 1.00 80.75 91 GLY A C 1
ATOM 690 O O . GLY A 1 91 ? 8.195 4.231 10.413 1.00 80.75 91 GLY A O 1
ATOM 691 N N . MET A 1 92 ? 6.595 3.468 9.032 1.00 78.19 92 MET A N 1
ATOM 692 C CA . MET A 1 92 ? 5.562 4.440 9.415 1.00 78.19 92 MET A CA 1
ATOM 693 C C . MET A 1 92 ? 4.819 4.059 10.707 1.00 78.19 92 MET A C 1
ATOM 695 O O . MET A 1 92 ? 4.119 4.884 11.297 1.00 78.19 92 MET A O 1
ATOM 699 N N . THR A 1 93 ? 4.947 2.814 11.177 1.00 75.12 93 THR A N 1
ATOM 700 C CA . THR A 1 93 ? 4.243 2.329 12.371 1.00 75.12 93 THR A CA 1
ATOM 701 C C . THR A 1 93 ? 5.108 2.424 13.628 1.00 75.12 93 THR A C 1
ATOM 703 O O . THR A 1 93 ? 6.036 1.650 13.831 1.00 75.12 93 THR A O 1
ATOM 706 N N . ALA A 1 94 ? 4.768 3.346 14.532 1.00 66.25 94 ALA A N 1
ATOM 707 C CA . ALA A 1 94 ? 5.445 3.475 15.830 1.00 66.25 94 ALA A CA 1
ATOM 708 C C . ALA A 1 94 ? 4.869 2.549 16.924 1.00 66.25 94 ALA A C 1
ATOM 710 O O . ALA A 1 94 ? 5.472 2.375 17.985 1.00 66.25 94 ALA A O 1
ATOM 711 N N . GLN A 1 95 ? 3.682 1.979 16.691 1.00 70.44 95 GLN A N 1
ATOM 712 C CA . GLN A 1 95 ? 2.934 1.191 17.672 1.00 70.44 95 GLN A CA 1
ATOM 713 C C . GLN A 1 95 ? 3.037 -0.313 17.407 1.00 70.44 95 GLN A C 1
ATOM 715 O O . GLN A 1 95 ? 3.132 -0.759 16.264 1.00 70.44 95 GLN A O 1
ATOM 720 N N . SER A 1 96 ? 2.965 -1.117 18.470 1.00 78.88 96 SER A N 1
ATOM 721 C CA . SER A 1 96 ? 2.894 -2.568 18.325 1.00 78.88 96 SER A CA 1
ATOM 722 C C . SER A 1 96 ? 1.606 -2.966 17.601 1.00 78.88 96 SER A C 1
ATOM 724 O O . SER A 1 96 ? 0.504 -2.606 18.009 1.00 78.88 96 SER A O 1
ATOM 726 N N . ILE A 1 97 ? 1.747 -3.731 16.519 1.00 85.00 97 ILE A N 1
ATOM 727 C CA . ILE A 1 97 ? 0.604 -4.236 15.757 1.00 85.00 97 ILE A CA 1
ATOM 728 C C . ILE A 1 97 ? -0.008 -5.448 16.497 1.00 85.00 97 ILE A C 1
ATOM 730 O O . ILE A 1 97 ? 0.725 -6.409 16.786 1.00 85.00 97 ILE A O 1
ATOM 734 N N . PRO A 1 98 ? -1.318 -5.429 16.814 1.00 88.75 98 PRO A N 1
ATOM 735 C CA . PRO A 1 98 ? -2.054 -6.554 17.382 1.00 88.75 98 PRO A CA 1
ATOM 736 C C . PRO A 1 98 ? -1.996 -7.811 16.510 1.00 88.75 98 PRO A C 1
ATOM 738 O O . PRO A 1 98 ? -1.710 -7.756 15.314 1.00 88.75 98 PRO A O 1
ATOM 741 N N . LYS A 1 99 ? -2.251 -8.973 17.116 1.00 91.12 99 LYS A N 1
ATOM 742 C CA . LYS A 1 99 ? -2.118 -10.272 16.439 1.00 91.12 99 LYS A CA 1
ATOM 743 C C . LYS A 1 99 ? -3.094 -10.425 15.271 1.00 91.12 99 LYS A C 1
ATOM 745 O O . LYS A 1 99 ?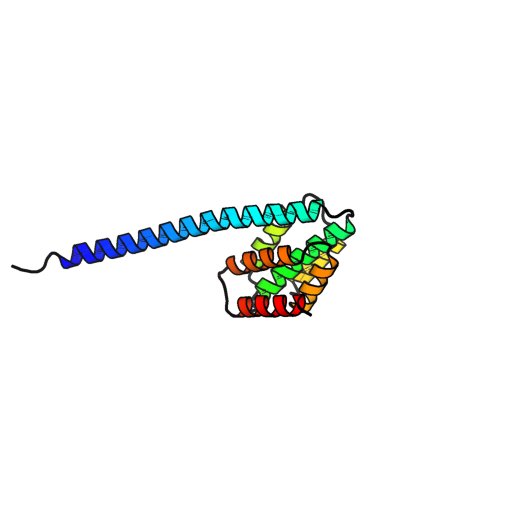 -2.683 -10.860 14.207 1.00 91.12 99 LYS A O 1
ATOM 750 N N . ASP A 1 100 ? -4.346 -10.042 15.471 1.00 91.50 100 ASP A N 1
ATOM 751 C CA . ASP A 1 100 ? -5.411 -10.057 14.465 1.00 91.50 100 ASP A CA 1
ATOM 752 C C . ASP A 1 100 ? -5.079 -9.161 13.264 1.00 91.50 100 ASP A C 1
ATOM 754 O O . ASP A 1 100 ? -5.248 -9.565 12.116 1.00 91.50 100 ASP A O 1
ATOM 758 N N . VAL A 1 101 ? -4.510 -7.980 13.515 1.00 92.50 101 VAL A N 1
ATOM 759 C CA . VAL A 1 101 ? -4.055 -7.078 12.448 1.00 92.50 101 VAL A CA 1
ATOM 760 C C . VAL A 1 101 ? -2.878 -7.690 11.683 1.00 92.50 101 VAL A C 1
ATOM 762 O O . VAL A 1 101 ? -2.880 -7.676 10.457 1.00 92.50 101 VAL A O 1
ATOM 765 N N . LYS A 1 102 ? -1.901 -8.294 12.376 1.00 91.56 102 LYS A N 1
ATOM 766 C CA . LYS A 1 102 ? -0.789 -9.016 11.726 1.00 91.56 102 LYS A CA 1
ATOM 767 C C . LYS A 1 102 ? -1.272 -10.182 10.871 1.00 91.56 102 LYS A C 1
ATOM 769 O O . LYS A 1 102 ? -0.770 -10.364 9.771 1.00 91.56 102 LYS A O 1
ATOM 774 N N . GLU A 1 103 ? -2.230 -10.959 11.369 1.00 94.44 103 GLU A N 1
ATOM 775 C CA . GLU A 1 103 ? -2.839 -12.057 10.614 1.00 94.44 103 GLU A CA 1
ATOM 776 C C . GLU A 1 103 ? -3.545 -11.532 9.362 1.00 94.44 103 GLU A C 1
ATOM 778 O O . GLU A 1 103 ? -3.424 -12.138 8.300 1.00 94.44 103 GLU A O 1
ATOM 783 N N . LYS A 1 104 ? -4.210 -10.370 9.447 1.00 95.06 104 LYS A N 1
ATOM 784 C CA . LYS A 1 104 ? -4.844 -9.753 8.279 1.00 95.06 104 LYS A CA 1
ATOM 785 C C . LYS A 1 104 ? -3.839 -9.239 7.251 1.00 95.06 104 LYS A C 1
ATOM 787 O O . LYS A 1 104 ? -4.076 -9.388 6.057 1.00 95.06 104 LYS A O 1
ATOM 792 N N . ILE A 1 105 ? -2.730 -8.657 7.701 1.00 94.31 105 ILE A N 1
ATOM 793 C CA . ILE A 1 105 ? -1.631 -8.258 6.815 1.00 94.31 105 ILE A CA 1
ATOM 794 C C . ILE A 1 105 ? -1.045 -9.504 6.147 1.00 94.31 105 ILE A C 1
ATOM 796 O O . ILE A 1 105 ? -0.933 -9.543 4.933 1.00 94.31 105 ILE A O 1
ATOM 800 N N . GLN A 1 106 ? -0.759 -10.566 6.898 1.00 93.88 106 GLN A N 1
ATOM 801 C CA . GLN A 1 106 ? -0.250 -11.806 6.310 1.00 93.88 106 GLN A CA 1
ATOM 802 C C . GLN A 1 106 ? -1.206 -12.380 5.247 1.00 93.88 106 GLN A C 1
ATOM 804 O O . GLN A 1 106 ? -0.755 -12.748 4.168 1.00 93.88 106 GLN A O 1
ATOM 809 N N . ASP A 1 107 ? -2.516 -12.383 5.511 1.00 96.12 107 ASP A N 1
ATOM 810 C CA . ASP A 1 107 ? -3.547 -12.799 4.550 1.00 96.12 107 ASP A CA 1
ATOM 811 C C . ASP A 1 107 ? -3.528 -11.964 3.260 1.00 96.12 107 ASP A C 1
ATOM 813 O O . ASP A 1 107 ? -3.633 -12.531 2.181 1.00 96.12 107 ASP A O 1
ATOM 817 N N . ILE A 1 108 ? -3.323 -10.644 3.349 1.00 96.75 108 ILE A N 1
ATOM 818 C CA . ILE A 1 108 ? -3.162 -9.767 2.173 1.00 96.75 108 ILE A CA 1
ATOM 819 C C . ILE A 1 108 ? -1.970 -10.201 1.321 1.00 96.75 108 ILE A C 1
ATOM 821 O O . ILE A 1 108 ? -2.056 -10.225 0.101 1.00 96.75 108 ILE A O 1
ATOM 825 N N . TYR A 1 109 ? -0.853 -10.535 1.953 1.00 93.94 109 TYR A N 1
ATOM 826 C CA . TYR A 1 109 ? 0.362 -10.899 1.238 1.00 93.94 109 TYR A CA 1
ATOM 827 C C . TYR A 1 109 ? 0.322 -12.320 0.656 1.00 93.94 109 TYR A C 1
ATOM 829 O O . TYR A 1 109 ? 0.987 -12.594 -0.344 1.00 93.94 109 TYR A O 1
ATOM 837 N N . ASP A 1 110 ? -0.411 -13.231 1.293 1.00 93.50 110 ASP A N 1
ATOM 838 C CA . ASP A 1 110 ? -0.580 -14.610 0.823 1.00 93.50 110 ASP A CA 1
ATOM 839 C C . ASP A 1 110 ? -1.702 -14.717 -0.218 1.00 93.50 110 ASP A C 1
ATOM 841 O O . ASP A 1 110 ? -1.635 -15.550 -1.122 1.00 93.50 110 ASP A O 1
ATOM 845 N N . ASN A 1 111 ? -2.705 -13.842 -0.116 1.00 94.38 111 ASN A N 1
ATOM 846 C CA . ASN A 1 111 ? -3.841 -13.723 -1.020 1.00 94.38 111 ASN A CA 1
ATOM 847 C C . ASN A 1 111 ? -4.019 -12.247 -1.434 1.00 94.38 111 ASN A C 1
ATOM 849 O O . ASN A 1 111 ? -4.906 -11.570 -0.898 1.00 94.38 111 ASN A O 1
ATOM 853 N N . PRO A 1 112 ? -3.196 -11.737 -2.377 1.00 95.31 112 PRO A N 1
ATOM 854 C CA . PRO A 1 112 ? -3.275 -10.355 -2.840 1.00 95.31 112 PRO A CA 1
ATOM 855 C C . PRO A 1 112 ? -4.709 -9.933 -3.182 1.00 95.31 112 PRO A C 1
ATOM 857 O O . PRO A 1 112 ? -5.375 -10.613 -3.973 1.00 95.31 112 PRO A O 1
ATOM 860 N N . PRO A 1 113 ? -5.215 -8.833 -2.594 1.00 96.56 113 PRO A N 1
ATOM 861 C CA . PRO A 1 113 ? -6.569 -8.385 -2.862 1.00 96.56 113 PRO A CA 1
ATOM 862 C C . PRO A 1 113 ? -6.681 -7.844 -4.286 1.00 96.56 113 PRO A C 1
ATOM 864 O O . PRO A 1 113 ? -5.731 -7.324 -4.870 1.00 96.56 113 PRO A O 1
ATOM 867 N N . THR A 1 114 ? -7.888 -7.897 -4.837 1.00 96.06 114 THR A N 1
ATOM 868 C CA . THR A 1 114 ? -8.192 -7.188 -6.079 1.00 96.06 114 THR A CA 1
ATOM 869 C C . THR A 1 114 ? -8.149 -5.677 -5.856 1.00 96.06 114 THR A C 1
ATOM 871 O O . THR A 1 114 ? -8.396 -5.183 -4.752 1.00 96.06 114 THR A O 1
ATOM 874 N N . ILE A 1 115 ? -7.959 -4.910 -6.933 1.00 96.56 115 ILE A N 1
ATOM 875 C CA . ILE A 1 115 ? -8.015 -3.442 -6.874 1.00 96.56 115 ILE A CA 1
ATOM 876 C C . ILE A 1 115 ? -9.293 -2.918 -6.200 1.00 96.56 115 ILE A C 1
ATOM 878 O O . ILE A 1 115 ? -9.257 -1.950 -5.444 1.00 96.56 115 ILE A O 1
ATOM 882 N N . LYS A 1 116 ? -10.433 -3.580 -6.428 1.00 97.12 116 LYS A N 1
ATOM 883 C CA . LYS A 1 116 ? -11.714 -3.181 -5.843 1.00 97.12 116 LYS A CA 1
ATOM 884 C C . LYS A 1 116 ? -11.737 -3.395 -4.331 1.00 97.12 116 LYS A C 1
ATOM 886 O O . LYS A 1 116 ? -12.263 -2.553 -3.611 1.00 97.12 116 LYS A O 1
ATOM 891 N N . GLU A 1 117 ? -11.192 -4.507 -3.851 1.00 97.94 117 GLU A N 1
ATOM 892 C CA . GLU A 1 117 ? -11.107 -4.799 -2.417 1.00 97.94 117 GLU A CA 1
ATOM 893 C C . GLU A 1 117 ? -10.138 -3.842 -1.721 1.00 97.94 117 GLU A C 1
ATOM 895 O O . GLU A 1 117 ? -10.494 -3.255 -0.699 1.00 97.94 117 GLU A O 1
ATOM 900 N N . ALA A 1 118 ? -8.966 -3.604 -2.317 1.00 98.00 118 ALA A N 1
ATOM 901 C CA . ALA A 1 118 ? -7.998 -2.632 -1.818 1.00 98.00 118 ALA A CA 1
ATOM 902 C C . ALA A 1 118 ? -8.587 -1.212 -1.756 1.00 98.00 118 ALA A C 1
ATOM 904 O O . ALA A 1 118 ? -8.441 -0.518 -0.750 1.00 98.00 118 ALA A O 1
ATOM 905 N N . PHE A 1 119 ? -9.335 -0.801 -2.784 1.00 98.00 119 PHE A N 1
ATOM 906 C CA . PHE A 1 119 ? -10.013 0.495 -2.813 1.00 98.00 119 PHE A CA 1
ATOM 907 C C . PHE A 1 1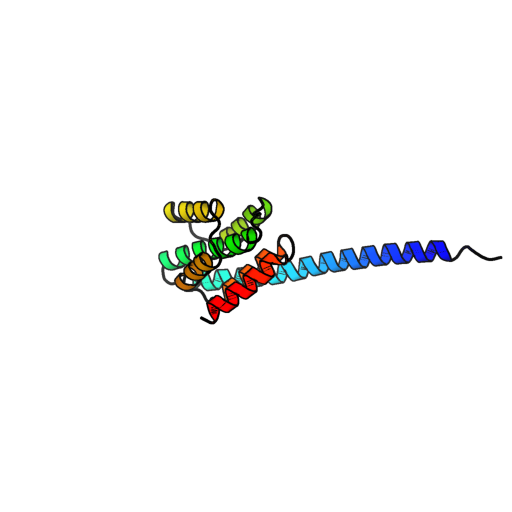19 ? -11.056 0.646 -1.696 1.00 98.00 119 PHE A C 1
ATOM 909 O O . PHE A 1 119 ? -11.155 1.705 -1.074 1.00 98.00 119 PHE A O 1
ATOM 916 N N . LEU A 1 120 ? -11.831 -0.405 -1.407 1.00 97.88 120 LEU A N 1
ATOM 917 C CA . LEU A 1 120 ? -12.797 -0.381 -0.304 1.00 97.88 120 LEU A CA 1
ATOM 918 C C . LEU A 1 120 ? -12.098 -0.242 1.054 1.00 97.88 120 LEU A C 1
ATOM 920 O O . LEU A 1 120 ? -12.532 0.562 1.876 1.00 97.88 120 LEU A O 1
ATOM 924 N N . LEU A 1 121 ? -10.984 -0.952 1.262 1.00 97.81 121 LEU A N 1
ATOM 925 C CA . LEU A 1 121 ? -10.174 -0.817 2.476 1.00 97.81 121 LEU A CA 1
ATOM 926 C C . LEU A 1 121 ? -9.616 0.605 2.629 1.00 97.81 121 LEU A C 1
ATOM 928 O O . LEU A 1 121 ? -9.701 1.178 3.714 1.00 97.81 121 LEU A O 1
ATOM 932 N N . ALA A 1 122 ? -9.111 1.199 1.544 1.00 97.19 122 ALA A N 1
ATOM 933 C CA . ALA A 1 122 ? -8.627 2.579 1.528 1.00 97.19 122 ALA A CA 1
ATOM 934 C C . ALA A 1 122 ? -9.728 3.593 1.867 1.00 97.19 122 ALA A C 1
ATOM 936 O O . ALA A 1 122 ? -9.510 4.506 2.664 1.00 97.19 122 ALA A O 1
ATOM 937 N N . LYS A 1 123 ? -10.935 3.409 1.322 1.00 96.31 123 LYS A N 1
ATOM 938 C CA . LYS A 1 123 ? -12.094 4.268 1.602 1.00 96.31 123 LYS A CA 1
ATOM 939 C C . LYS A 1 123 ? -12.534 4.200 3.068 1.00 96.31 123 LYS A C 1
ATOM 941 O O . LYS A 1 123 ? -12.881 5.226 3.651 1.00 96.31 123 LYS A O 1
ATOM 946 N N . ASP A 1 124 ? -12.482 3.014 3.667 1.00 95.25 124 ASP A N 1
ATOM 947 C CA . ASP A 1 124 ? -12.897 2.778 5.055 1.00 95.25 124 ASP A CA 1
ATOM 948 C C . ASP A 1 124 ? -11.808 3.127 6.086 1.00 95.25 124 ASP A C 1
ATOM 950 O O . ASP A 1 124 ? -12.039 3.060 7.298 1.00 95.25 124 ASP A O 1
ATOM 954 N N . SER A 1 125 ? -10.619 3.513 5.622 1.00 93.56 125 SER A N 1
ATOM 955 C CA . SER A 1 125 ? -9.444 3.739 6.462 1.00 93.56 125 SER A CA 1
ATOM 956 C C . SER A 1 125 ? -9.445 5.083 7.200 1.00 93.56 125 SER A C 1
ATOM 958 O O . SER A 1 125 ? -8.637 5.283 8.105 1.00 93.56 125 SER A O 1
ATOM 960 N N . GLY A 1 126 ? -10.262 6.041 6.755 1.00 90.19 126 GLY A N 1
ATOM 961 C CA . GLY A 1 126 ? -10.255 7.418 7.257 1.00 90.19 126 GLY A CA 1
ATOM 962 C C . GLY A 1 126 ? -9.130 8.315 6.717 1.00 90.19 126 GLY A C 1
ATOM 963 O O . GLY A 1 126 ? -9.081 9.490 7.080 1.00 90.19 126 GLY A O 1
ATOM 964 N N . MET A 1 127 ? -8.251 7.811 5.841 1.00 92.62 127 MET A N 1
ATOM 965 C CA . MET A 1 127 ? -7.249 8.622 5.137 1.00 92.62 127 MET A CA 1
ATOM 966 C C . MET A 1 127 ? -7.778 9.114 3.782 1.00 92.62 127 MET A C 1
ATOM 968 O O . MET A 1 127 ? -8.711 8.548 3.216 1.00 92.62 127 MET A O 1
ATOM 972 N N . SER A 1 128 ? -7.180 10.185 3.251 1.00 93.69 128 SER A N 1
ATOM 973 C CA . SER A 1 128 ? -7.517 10.675 1.907 1.00 93.69 128 SER A CA 1
ATOM 974 C C . SER A 1 128 ? -7.113 9.660 0.837 1.00 93.69 128 SER A C 1
ATOM 976 O O . SER A 1 128 ? -6.005 9.129 0.888 1.00 93.69 128 SER A O 1
ATOM 978 N N . LEU A 1 129 ? -7.962 9.458 -0.175 1.00 94.81 129 LEU A N 1
ATOM 979 C CA . LEU A 1 129 ? -7.658 8.586 -1.317 1.00 94.81 129 LEU A CA 1
ATOM 980 C C . LEU A 1 129 ? -6.439 9.056 -2.123 1.00 94.81 129 LEU A C 1
ATOM 982 O O . LEU A 1 129 ? -5.705 8.222 -2.640 1.00 94.81 129 LEU A O 1
ATOM 986 N N . ASP A 1 130 ? -6.166 10.363 -2.163 1.00 92.88 130 ASP A N 1
ATOM 987 C CA . ASP A 1 130 ? -5.005 10.910 -2.883 1.00 92.88 130 ASP A CA 1
ATOM 988 C C . ASP A 1 130 ? -3.667 10.447 -2.274 1.00 92.88 130 ASP A C 1
ATOM 990 O O . ASP A 1 130 ? -2.653 10.369 -2.957 1.00 92.88 130 ASP A O 1
ATOM 994 N N . ILE A 1 131 ? -3.655 10.095 -0.985 1.00 91.81 131 ILE A N 1
ATOM 995 C CA . ILE A 1 131 ? -2.460 9.557 -0.323 1.00 91.81 131 ILE A CA 1
ATOM 996 C C . ILE A 1 131 ? -2.159 8.134 -0.815 1.00 91.81 131 ILE A C 1
ATOM 998 O O . ILE A 1 131 ? -0.999 7.758 -0.965 1.00 91.81 131 ILE A O 1
ATOM 1002 N N . TYR A 1 132 ? -3.200 7.354 -1.103 1.00 95.25 132 TYR A N 1
ATOM 1003 C CA . TYR A 1 132 ? -3.051 6.023 -1.683 1.00 95.25 132 TYR A CA 1
ATOM 1004 C C . TYR A 1 132 ? -2.619 6.081 -3.149 1.00 95.25 132 TYR A C 1
ATOM 1006 O O . TYR A 1 132 ? -1.927 5.182 -3.604 1.00 95.25 132 TYR A O 1
ATOM 1014 N N . GLU A 1 133 ? -2.953 7.147 -3.878 1.00 93.62 133 GLU A N 1
ATOM 1015 C CA . GLU A 1 133 ? -2.422 7.369 -5.229 1.00 93.62 133 GLU A CA 1
ATOM 1016 C C . GLU A 1 133 ? -0.916 7.618 -5.217 1.00 93.62 133 GLU A C 1
ATOM 1018 O O . GLU A 1 133 ? -0.206 7.077 -6.063 1.00 93.62 133 GLU A O 1
ATOM 1023 N N . ASP A 1 134 ? -0.419 8.388 -4.245 1.00 91.56 134 ASP A N 1
ATOM 1024 C CA . ASP A 1 134 ? 1.023 8.556 -4.064 1.00 91.56 134 ASP A CA 1
ATOM 1025 C C . ASP A 1 134 ? 1.694 7.213 -3.696 1.00 91.56 134 ASP A C 1
ATOM 1027 O O . ASP A 1 134 ? 2.773 6.912 -4.202 1.00 91.56 134 ASP A O 1
ATOM 1031 N N . LEU A 1 135 ? 1.044 6.378 -2.870 1.00 93.25 135 LEU A N 1
ATOM 1032 C CA . LEU A 1 135 ? 1.526 5.028 -2.543 1.00 93.25 135 LEU A CA 1
ATOM 1033 C C . LEU A 1 135 ? 1.576 4.108 -3.771 1.00 93.25 135 LEU A C 1
ATOM 1035 O O . LEU A 1 135 ? 2.569 3.417 -3.964 1.00 93.25 135 LEU A O 1
ATOM 1039 N N . ILE A 1 136 ? 0.536 4.112 -4.608 1.00 93.75 136 ILE A N 1
ATOM 1040 C CA . ILE A 1 136 ? 0.491 3.325 -5.850 1.00 93.75 136 ILE A CA 1
ATOM 1041 C C . ILE A 1 136 ? 1.666 3.709 -6.749 1.00 93.75 136 ILE A C 1
ATOM 1043 O O . ILE A 1 136 ? 2.402 2.837 -7.192 1.00 93.75 136 ILE A O 1
ATOM 1047 N N . ARG A 1 137 ? 1.899 5.012 -6.951 1.00 90.19 137 ARG A N 1
ATOM 1048 C CA . ARG A 1 137 ? 3.034 5.499 -7.751 1.00 90.19 137 ARG A CA 1
ATOM 1049 C C . ARG A 1 137 ? 4.375 5.023 -7.201 1.00 90.19 137 ARG A C 1
ATOM 1051 O O . ARG A 1 137 ? 5.216 4.604 -7.981 1.00 90.19 137 ARG A O 1
ATOM 1058 N N . PHE A 1 138 ? 4.555 5.062 -5.880 1.00 88.31 138 PHE A N 1
ATOM 1059 C CA . PHE A 1 138 ? 5.765 4.545 -5.243 1.00 88.31 138 PHE A CA 1
ATOM 1060 C C . PHE A 1 138 ? 5.975 3.056 -5.534 1.00 88.31 138 PHE A C 1
ATOM 1062 O O . PHE A 1 138 ? 7.079 2.665 -5.897 1.00 88.31 138 PHE A O 1
ATOM 1069 N N . VAL A 1 139 ? 4.927 2.237 -5.419 1.00 89.38 139 VAL A N 1
ATOM 1070 C CA . VAL A 1 139 ? 5.036 0.793 -5.667 1.00 89.38 139 VAL A CA 1
ATOM 1071 C C . VAL A 1 139 ? 5.429 0.497 -7.113 1.00 89.38 139 VAL A C 1
ATOM 1073 O O . VAL A 1 139 ? 6.334 -0.299 -7.330 1.00 89.38 139 VAL A O 1
ATOM 1076 N N . MET A 1 140 ? 4.849 1.210 -8.081 1.00 87.81 140 MET A N 1
ATOM 1077 C CA . MET A 1 140 ? 5.193 1.075 -9.507 1.00 87.81 140 MET A CA 1
ATOM 1078 C C . MET A 1 140 ? 6.656 1.424 -9.828 1.00 87.81 140 MET A C 1
ATOM 1080 O O . MET A 1 140 ? 7.189 1.076 -10.882 1.00 87.81 140 MET A O 1
ATOM 1084 N N . GLU A 1 141 ? 7.327 2.173 -8.952 1.00 84.12 141 GLU A N 1
ATOM 1085 C CA . GLU A 1 141 ? 8.725 2.560 -9.133 1.00 84.12 141 GLU A CA 1
ATOM 1086 C C . GLU A 1 141 ? 9.719 1.536 -8.559 1.00 84.12 141 GLU A C 1
ATOM 1088 O O . GLU A 1 141 ? 10.909 1.638 -8.870 1.00 84.12 141 GLU A O 1
ATOM 1093 N N . ILE A 1 142 ? 9.263 0.554 -7.765 1.00 81.75 142 ILE A N 1
ATOM 1094 C CA . ILE A 1 142 ? 10.119 -0.437 -7.085 1.00 81.75 142 ILE A CA 1
ATOM 1095 C C . ILE A 1 142 ? 10.881 -1.296 -8.100 1.00 81.75 142 ILE A C 1
ATOM 1097 O O . ILE A 1 142 ? 12.113 -1.366 -8.063 1.00 81.75 142 ILE A O 1
ATOM 1101 N N . ASP A 1 143 ? 10.168 -1.929 -9.033 1.00 77.62 143 ASP A N 1
ATOM 1102 C CA . ASP A 1 143 ? 10.766 -2.763 -10.081 1.00 77.62 143 ASP A CA 1
ATOM 1103 C C . ASP A 1 143 ? 10.607 -2.178 -11.500 1.00 77.62 143 ASP A C 1
ATOM 1105 O O . ASP A 1 143 ? 11.157 -2.715 -12.469 1.00 77.62 143 ASP A O 1
ATOM 1109 N N . GLY A 1 144 ? 9.994 -0.993 -11.585 1.00 76.69 144 GLY A N 1
ATOM 1110 C CA . GLY A 1 144 ? 9.825 -0.187 -12.785 1.00 76.69 144 GLY A CA 1
ATOM 1111 C C . GLY A 1 144 ? 8.449 -0.361 -13.424 1.00 76.69 144 GLY A C 1
ATOM 1112 O O . GLY A 1 144 ? 7.933 -1.464 -13.52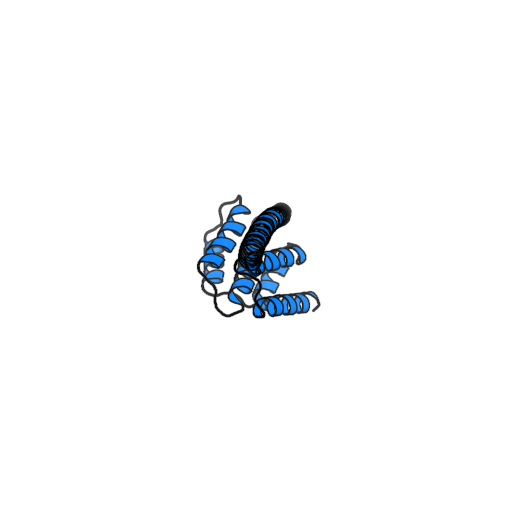1 1.00 76.69 144 GLY A O 1
ATOM 1113 N N . ILE A 1 145 ? 7.908 0.742 -13.946 1.00 81.19 145 ILE A N 1
ATOM 1114 C CA . ILE A 1 145 ? 6.510 0.825 -14.388 1.00 81.19 145 ILE A CA 1
ATOM 1115 C C . ILE A 1 145 ? 6.173 -0.209 -15.473 1.00 81.19 145 ILE A C 1
ATOM 1117 O O . ILE A 1 145 ? 6.731 -0.175 -16.580 1.00 81.19 145 ILE A O 1
ATOM 1121 N N . LYS A 1 146 ? 5.186 -1.061 -15.183 1.00 84.56 146 LYS A N 1
ATOM 1122 C CA . LYS A 1 146 ? 4.634 -2.068 -16.102 1.00 84.56 146 LYS A CA 1
ATOM 1123 C C . LYS A 1 146 ? 3.294 -1.612 -16.709 1.00 84.56 146 LYS A C 1
ATOM 1125 O O . LYS A 1 146 ? 2.547 -0.855 -16.087 1.00 84.56 146 LYS A O 1
ATOM 1130 N N . PRO A 1 147 ? 2.926 -2.077 -17.921 1.00 88.19 147 PRO A N 1
ATOM 1131 C CA . PRO A 1 147 ? 1.623 -1.770 -18.524 1.00 88.19 147 PRO A CA 1
ATOM 1132 C C . PRO A 1 147 ? 0.411 -2.161 -17.660 1.00 88.19 147 PRO A C 1
ATOM 1134 O O . PRO A 1 147 ? -0.612 -1.476 -17.678 1.00 88.19 147 PRO A O 1
ATOM 1137 N N . GLU A 1 148 ? 0.514 -3.259 -16.915 1.00 89.69 148 GLU A N 1
ATOM 1138 C CA . GLU A 1 148 ? -0.512 -3.764 -16.001 1.00 89.69 148 GLU A CA 1
ATOM 1139 C C . GLU A 1 148 ? -0.766 -2.791 -14.841 1.00 89.69 148 GLU A C 1
ATOM 1141 O O . GLU A 1 148 ? -1.913 -2.572 -14.448 1.00 89.69 148 GLU A O 1
ATOM 1146 N N . GLU A 1 149 ? 0.279 -2.126 -14.357 1.00 88.69 149 GLU A N 1
ATOM 1147 C CA . GLU A 1 149 ? 0.182 -1.137 -13.287 1.00 88.69 149 GLU A CA 1
ATOM 1148 C C . GLU A 1 149 ? -0.446 0.177 -13.767 1.00 88.69 149 GLU A C 1
ATOM 1150 O O . GLU A 1 149 ? -1.246 0.793 -13.064 1.00 88.69 149 GLU A O 1
ATOM 1155 N N . GLU A 1 150 ? -0.176 0.588 -15.007 1.00 91.06 150 GLU A N 1
ATOM 1156 C CA . GLU A 1 150 ? -0.897 1.705 -15.633 1.00 91.06 150 GLU A CA 1
ATOM 1157 C C . GLU A 1 150 ? -2.401 1.397 -15.742 1.00 91.06 150 GLU A C 1
ATOM 1159 O O . GLU A 1 150 ? -3.253 2.256 -15.483 1.00 91.06 150 GLU A O 1
ATOM 1164 N N . ALA A 1 151 ? -2.758 0.147 -16.061 1.00 93.31 151 ALA A N 1
ATOM 1165 C CA . ALA A 1 151 ? -4.149 -0.297 -16.036 1.00 93.31 151 ALA A CA 1
ATOM 1166 C C . ALA A 1 151 ? -4.725 -0.300 -14.608 1.00 93.31 151 ALA A C 1
ATOM 1168 O O . ALA A 1 151 ? -5.885 0.087 -14.419 1.00 93.31 151 ALA A O 1
ATOM 1169 N N . PHE A 1 152 ? -3.923 -0.657 -13.599 1.00 95.44 152 PHE A N 1
ATOM 1170 C CA . PHE A 1 152 ? -4.294 -0.543 -12.189 1.00 95.44 152 PHE A CA 1
ATOM 1171 C C . PHE A 1 152 ? -4.615 0.911 -11.816 1.00 95.44 152 PHE A C 1
ATOM 1173 O O . PHE A 1 152 ? -5.692 1.186 -11.287 1.00 95.44 152 PHE A O 1
ATOM 1180 N N . VAL A 1 153 ? -3.760 1.873 -12.176 1.00 94.81 153 VAL A N 1
ATOM 1181 C CA . VAL A 1 153 ? -3.998 3.309 -11.941 1.00 94.81 153 VAL A CA 1
ATOM 1182 C C . VAL A 1 153 ? -5.281 3.785 -12.625 1.00 94.81 153 VAL A C 1
ATOM 1184 O O . VAL A 1 153 ? -6.073 4.529 -12.037 1.00 94.81 153 VAL A O 1
ATOM 1187 N N . GLN A 1 154 ? -5.537 3.364 -13.864 1.00 95.06 154 GLN A N 1
ATOM 1188 C CA . GLN A 1 154 ? -6.775 3.721 -14.561 1.00 95.06 154 GLN A CA 1
ATOM 1189 C C . GLN A 1 154 ? -8.012 3.170 -13.849 1.00 95.06 154 GLN A C 1
ATOM 1191 O O . GLN A 1 154 ? -8.986 3.902 -13.651 1.00 95.06 154 GLN A O 1
ATOM 1196 N N . ALA A 1 155 ? -7.973 1.907 -13.431 1.00 96.06 155 ALA A N 1
ATOM 11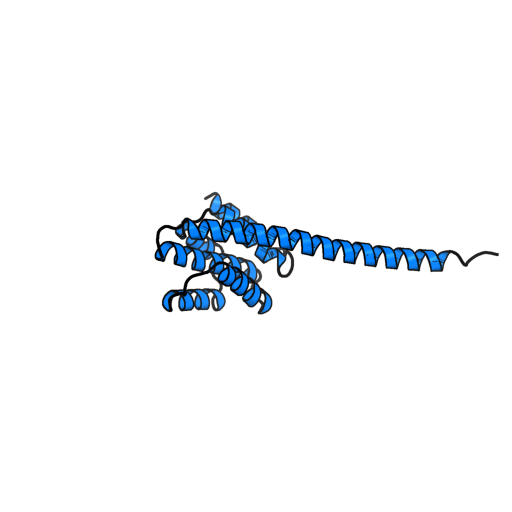97 C CA . ALA A 1 155 ? -9.068 1.281 -12.704 1.00 96.06 155 ALA A CA 1
ATOM 1198 C C . ALA A 1 155 ? -9.282 1.931 -11.322 1.00 96.06 155 ALA A C 1
ATOM 1200 O O . ALA A 1 155 ? -10.427 2.161 -10.929 1.00 96.06 155 ALA A O 1
ATOM 1201 N N . TRP A 1 156 ? -8.211 2.328 -10.627 1.00 97.56 156 TRP A N 1
ATOM 1202 C CA . TRP A 1 156 ? -8.287 3.085 -9.374 1.00 97.56 156 TRP A CA 1
ATOM 1203 C C . TRP A 1 156 ? -9.020 4.417 -9.567 1.00 97.56 156 TRP A C 1
ATOM 1205 O O . TRP A 1 156 ? -9.965 4.736 -8.845 1.00 97.56 156 TRP A O 1
ATOM 1215 N N . ASN A 1 157 ? -8.641 5.173 -10.600 1.00 95.88 157 ASN A N 1
ATOM 1216 C CA . ASN A 1 157 ? -9.267 6.453 -10.924 1.00 95.88 157 ASN A CA 1
ATOM 1217 C C . ASN A 1 157 ? -10.752 6.308 -11.287 1.00 95.88 157 ASN A C 1
ATOM 1219 O O . ASN A 1 157 ? -11.565 7.152 -10.909 1.00 95.88 157 ASN A O 1
ATOM 1223 N N . GLN A 1 158 ? -11.127 5.230 -11.982 1.00 96.31 158 GLN A N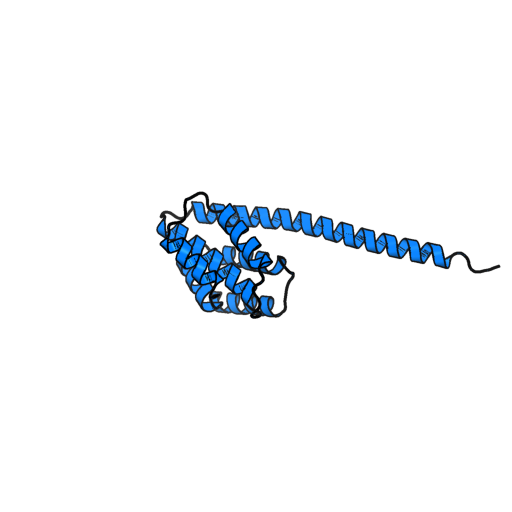 1
ATOM 1224 C CA . GLN A 1 158 ? -12.531 4.927 -12.269 1.00 96.31 158 GLN A CA 1
ATOM 1225 C C . GLN A 1 158 ? -13.326 4.646 -10.989 1.00 96.31 158 GLN A C 1
ATOM 1227 O O . GLN A 1 158 ? -14.441 5.142 -10.854 1.00 96.31 158 GLN A O 1
ATOM 1232 N N . LEU A 1 159 ? -12.752 3.903 -10.037 1.00 96.06 159 LEU A N 1
ATOM 1233 C CA . LEU A 1 159 ? -13.377 3.645 -8.736 1.00 96.06 159 LEU A CA 1
ATOM 1234 C C . LEU A 1 159 ? -13.526 4.926 -7.904 1.00 96.06 159 LEU A C 1
ATOM 1236 O O . LEU A 1 159 ? -14.551 5.104 -7.252 1.00 96.06 159 LEU A O 1
ATOM 1240 N N . LYS A 1 160 ? -12.546 5.839 -7.957 1.00 94.12 160 LYS A N 1
ATOM 1241 C CA . LYS A 1 160 ? -12.614 7.146 -7.278 1.00 94.12 160 LYS A CA 1
ATOM 1242 C C . LYS A 1 160 ? -13.720 8.048 -7.835 1.00 94.12 160 LYS A C 1
ATOM 1244 O O . LYS A 1 160 ? -14.280 8.853 -7.094 1.00 94.12 160 LYS A O 1
ATOM 1249 N N . ALA A 1 161 ? -14.019 7.931 -9.128 1.00 92.25 161 ALA A N 1
ATOM 1250 C CA . ALA A 1 161 ? -15.020 8.744 -9.817 1.00 92.25 161 ALA A CA 1
ATOM 1251 C C . ALA A 1 161 ? -16.460 8.191 -9.741 1.00 92.25 161 ALA A C 1
ATOM 1253 O O . ALA A 1 161 ? -17.380 8.879 -10.192 1.00 92.25 161 ALA A O 1
ATOM 1254 N N . ALA A 1 162 ? -16.648 6.971 -9.225 1.00 82.62 162 ALA A N 1
ATOM 1255 C CA . ALA A 1 162 ? -17.931 6.265 -9.144 1.00 82.62 162 ALA A CA 1
ATOM 1256 C C . ALA A 1 162 ? -18.708 6.574 -7.853 1.00 82.62 162 ALA A C 1
ATOM 1258 O O . ALA A 1 162 ? -19.950 6.712 -7.952 1.00 82.62 162 ALA A O 1
#

Organism: NCBI:txid170540